Protein AF-A0AA37XC57-F1 (afdb_monomer_lite)

Sequence (115 aa):
MLHRMDLATRNLRVVVRRVDFMVADGRPRPELAGLLADLATAVQALGDSVPRPQHVNAARYGLLGVAGRLDPRRVLPDAALGEAMLVVMLRPLLVDLLAATGMSDAEARASLPRL

pLDDT: mean 94.79, std 3.19, range [83.06, 98.5]

Organism: NCBI:txid1930060

Foldseek 3Di:
DVVLVVQLVVLVVVLVVLVVVVCPVVDDDVLVVVLVVLLVVLVVQCVVCPVPVVSLVVSLVSLLVSQAQLQCCRSPVPDDPSSNVSSVSCLSSSLSSNVSSVDDSVVSNVSHDDD

Structure (mmCIF, N/CA/C/O backbone):
data_AF-A0AA37XC57-F1
#
_entry.id   AF-A0AA37XC57-F1
#
loop_
_atom_site.group_PDB
_atom_site.id
_atom_site.type_symbol
_atom_site.label_atom_id
_atom_site.label_alt_id
_atom_site.label_comp_id
_atom_site.label_asym_id
_atom_site.label_entity_id
_atom_site.label_seq_id
_atom_site.pdbx_PDB_ins_code
_atom_site.Cartn_x
_atom_site.Cartn_y
_atom_site.Cartn_z
_atom_site.occupancy
_atom_site.B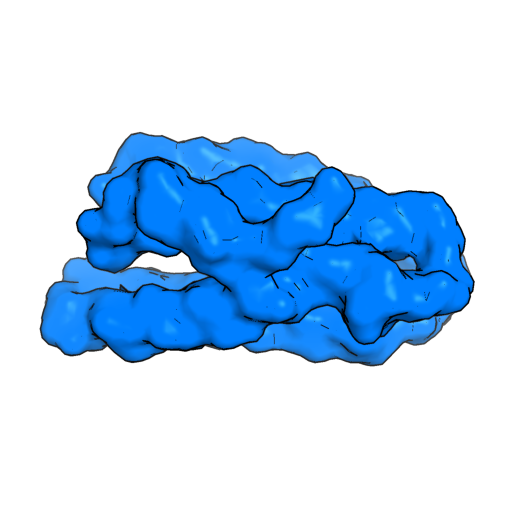_iso_or_equiv
_atom_site.auth_seq_id
_atom_site.auth_comp_id
_atom_site.auth_asym_id
_atom_site.auth_atom_id
_atom_site.pdbx_PDB_model_num
ATOM 1 N N . MET A 1 1 ? -12.289 4.126 10.281 1.00 83.06 1 MET A N 1
ATOM 2 C CA . MET A 1 1 ? -12.043 3.321 9.065 1.00 83.06 1 MET A CA 1
ATOM 3 C C . MET A 1 1 ? -12.385 4.079 7.782 1.00 83.06 1 MET A C 1
ATOM 5 O O . MET A 1 1 ? -11.458 4.360 7.042 1.00 83.06 1 MET A O 1
ATOM 9 N N . LEU A 1 2 ? -13.645 4.478 7.536 1.00 87.25 2 LEU A N 1
ATOM 10 C CA . LEU A 1 2 ? -14.077 5.117 6.271 1.00 87.25 2 LEU A CA 1
ATOM 11 C C . LEU A 1 2 ? -13.194 6.292 5.808 1.00 87.25 2 LEU A C 1
ATOM 13 O O . LEU A 1 2 ? -12.639 6.232 4.720 1.00 87.25 2 LEU A O 1
ATOM 17 N N . HIS A 1 3 ? -12.942 7.283 6.670 1.00 89.88 3 HIS A N 1
ATOM 18 C CA . HIS A 1 3 ? -12.057 8.409 6.332 1.00 89.88 3 HIS A CA 1
ATOM 19 C C . HIS A 1 3 ? -10.643 7.972 5.893 1.00 89.88 3 HIS A C 1
ATOM 21 O O . HIS A 1 3 ? -10.058 8.547 4.980 1.00 89.88 3 HIS A O 1
ATOM 27 N N . ARG A 1 4 ? -10.088 6.924 6.516 1.00 90.38 4 ARG A N 1
ATOM 28 C CA . ARG A 1 4 ? -8.778 6.375 6.131 1.00 90.38 4 ARG A CA 1
ATOM 29 C C . ARG A 1 4 ? -8.839 5.640 4.797 1.00 90.38 4 ARG A C 1
ATOM 31 O O . ARG A 1 4 ? -7.882 5.699 4.037 1.00 90.38 4 ARG A O 1
ATOM 38 N N . MET A 1 5 ? -9.965 5.005 4.476 1.00 92.06 5 MET A N 1
ATOM 39 C CA . MET A 1 5 ? -10.175 4.390 3.163 1.00 92.06 5 MET A CA 1
ATOM 40 C C . MET A 1 5 ? -10.290 5.435 2.049 1.00 92.06 5 MET A C 1
ATOM 42 O O . MET A 1 5 ? -9.787 5.196 0.951 1.00 92.06 5 MET A O 1
ATOM 46 N N . ASP A 1 6 ? -10.836 6.622 2.329 1.00 92.81 6 ASP A N 1
ATOM 47 C CA . ASP A 1 6 ? -10.830 7.733 1.367 1.00 92.81 6 ASP A CA 1
ATOM 48 C C . ASP A 1 6 ? -9.403 8.213 1.059 1.00 92.81 6 ASP A C 1
ATOM 50 O O . ASP A 1 6 ? -9.048 8.431 -0.105 1.00 92.81 6 ASP A O 1
ATOM 54 N N . LEU A 1 7 ? -8.565 8.358 2.094 1.00 91.00 7 LEU A N 1
ATOM 55 C CA . LEU A 1 7 ? -7.149 8.713 1.944 1.00 91.00 7 LEU A CA 1
ATOM 56 C C . LEU A 1 7 ? -6.370 7.618 1.197 1.00 91.00 7 LEU A C 1
ATOM 58 O O . LEU A 1 7 ? -5.689 7.916 0.212 1.00 91.00 7 LEU A O 1
ATOM 62 N N . ALA A 1 8 ? -6.573 6.349 1.563 1.00 92.38 8 ALA A N 1
ATOM 63 C CA . ALA A 1 8 ? -5.976 5.210 0.870 1.00 92.38 8 ALA A CA 1
ATOM 64 C C . ALA A 1 8 ? -6.359 5.194 -0.620 1.00 92.38 8 ALA A C 1
ATOM 66 O O . ALA A 1 8 ? -5.495 5.070 -1.484 1.00 92.38 8 ALA A O 1
ATOM 67 N N . THR A 1 9 ? -7.631 5.423 -0.954 1.00 93.94 9 THR A N 1
ATOM 68 C CA . THR A 1 9 ? -8.105 5.465 -2.349 1.00 93.94 9 THR A CA 1
ATOM 69 C C . THR A 1 9 ? -7.503 6.643 -3.128 1.00 93.94 9 THR A C 1
ATOM 71 O O . THR A 1 9 ? -7.209 6.532 -4.321 1.00 93.94 9 THR A O 1
ATOM 74 N N . ARG A 1 10 ? -7.269 7.794 -2.478 1.00 94.44 10 ARG A N 1
ATOM 75 C CA . ARG A 1 10 ? -6.544 8.928 -3.084 1.00 94.44 10 ARG A CA 1
ATOM 76 C C . ARG A 1 10 ? -5.105 8.554 -3.420 1.00 94.44 10 ARG A C 1
ATOM 78 O O . ARG A 1 10 ? -4.693 8.770 -4.558 1.00 94.44 10 ARG A O 1
ATOM 85 N N . ASN A 1 11 ? -4.385 7.957 -2.474 1.00 93.12 11 ASN A N 1
ATOM 86 C CA . ASN A 1 11 ? -3.008 7.517 -2.686 1.00 93.12 11 ASN A CA 1
ATOM 87 C C . ASN A 1 11 ? -2.921 6.426 -3.762 1.00 93.12 11 ASN A C 1
ATOM 89 O O . ASN A 1 11 ? -2.063 6.493 -4.643 1.00 93.12 11 ASN A O 1
ATOM 93 N N . LEU A 1 12 ? -3.866 5.481 -3.767 1.00 95.19 12 LEU A N 1
ATOM 94 C CA . LEU A 1 12 ? -3.930 4.411 -4.759 1.00 95.19 12 LEU A CA 1
ATOM 95 C C . LEU A 1 12 ? -4.034 4.946 -6.193 1.00 95.19 12 LEU A C 1
ATOM 97 O O . LEU A 1 12 ? -3.367 4.424 -7.077 1.00 95.19 12 LEU A O 1
ATOM 101 N N . ARG A 1 13 ? -4.795 6.021 -6.442 1.00 96.44 13 ARG A N 1
ATOM 102 C CA . ARG A 1 13 ? -4.893 6.620 -7.789 1.00 96.44 13 ARG A CA 1
ATOM 103 C C . ARG A 1 13 ? -3.549 7.126 -8.318 1.00 96.44 13 ARG A C 1
ATOM 105 O O . ARG A 1 13 ? -3.281 7.005 -9.510 1.00 96.44 13 ARG A O 1
ATOM 112 N N . VAL A 1 14 ? -2.706 7.674 -7.444 1.00 95.62 14 VAL A N 1
ATOM 113 C CA . VAL A 1 14 ? -1.356 8.129 -7.814 1.00 95.62 14 VAL A CA 1
ATOM 114 C C . VAL A 1 14 ? -0.460 6.931 -8.135 1.00 95.62 14 VAL A C 1
ATOM 116 O O . VAL A 1 14 ? 0.241 6.944 -9.146 1.00 95.62 14 VAL A O 1
ATOM 119 N N . VAL A 1 15 ? -0.538 5.875 -7.319 1.00 96.19 15 VAL A N 1
ATOM 120 C CA . VAL A 1 15 ? 0.192 4.615 -7.527 1.00 96.19 15 VAL A CA 1
ATOM 121 C C . VAL A 1 15 ? -0.206 3.962 -8.853 1.00 96.19 15 VAL A C 1
ATOM 123 O O . VAL A 1 15 ? 0.669 3.670 -9.662 1.00 96.19 15 VAL A O 1
ATOM 126 N N . VAL A 1 16 ? -1.506 3.795 -9.116 1.00 96.50 16 VAL A N 1
ATOM 127 C CA . VAL A 1 16 ? -2.024 3.190 -10.357 1.00 96.50 16 VAL A CA 1
ATOM 128 C C . VAL A 1 16 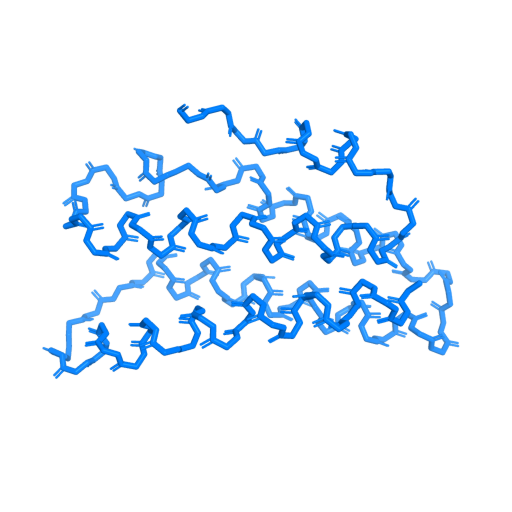? -1.545 3.964 -11.580 1.00 96.50 16 VAL A C 1
ATOM 130 O O . VAL A 1 16 ? -0.952 3.377 -12.478 1.00 96.50 16 VAL A O 1
ATOM 133 N N . ARG A 1 17 ? -1.675 5.297 -11.576 1.00 95.75 17 ARG A N 1
ATOM 134 C CA . ARG A 1 17 ? -1.219 6.133 -12.696 1.00 95.75 17 ARG A CA 1
ATOM 135 C C . ARG A 1 17 ? 0.281 5.988 -12.967 1.00 95.75 17 ARG A C 1
ATOM 137 O O . ARG A 1 17 ? 0.714 6.093 -14.113 1.00 95.75 17 ARG A O 1
ATOM 144 N N . ARG A 1 18 ? 1.092 5.770 -11.925 1.00 94.94 18 ARG A N 1
ATOM 145 C CA . ARG A 1 18 ? 2.517 5.480 -12.102 1.00 94.94 18 ARG A CA 1
ATOM 146 C C . ARG A 1 18 ? 2.732 4.109 -12.729 1.00 94.94 18 ARG A C 1
ATOM 148 O O . ARG A 1 18 ? 3.544 4.007 -13.645 1.00 94.94 18 ARG A O 1
ATOM 155 N N . VAL A 1 19 ? 2.057 3.086 -12.210 1.00 95.56 19 VAL A N 1
ATOM 156 C CA . VAL A 1 19 ? 2.171 1.711 -12.708 1.00 95.56 19 VAL A CA 1
ATOM 157 C C . VAL A 1 19 ? 1.805 1.662 -14.189 1.00 95.56 19 VAL A C 1
ATOM 159 O O . VAL A 1 19 ? 2.600 1.135 -14.958 1.00 95.56 19 VAL A O 1
ATOM 162 N N . ASP A 1 20 ? 0.713 2.312 -14.602 1.00 95.38 20 ASP A N 1
ATOM 163 C CA . ASP A 1 20 ? 0.291 2.397 -16.009 1.00 95.38 20 ASP A CA 1
ATOM 164 C C . ASP A 1 20 ? 1.397 2.948 -16.921 1.00 95.38 20 ASP A C 1
ATOM 166 O O . ASP A 1 20 ? 1.646 2.422 -18.004 1.00 95.38 20 ASP A O 1
ATOM 170 N N . PHE A 1 21 ? 2.112 3.985 -16.473 1.00 93.31 21 PHE A N 1
ATOM 171 C CA . PHE A 1 21 ? 3.246 4.527 -17.223 1.00 93.31 21 PHE A CA 1
ATOM 172 C C . PHE A 1 21 ? 4.443 3.568 -17.241 1.00 93.31 21 PHE A C 1
ATOM 174 O O . PHE A 1 21 ? 5.121 3.437 -18.255 1.00 93.31 21 PHE A O 1
ATOM 181 N N . MET A 1 22 ? 4.727 2.908 -16.117 1.00 93.00 22 MET A N 1
ATOM 182 C CA . MET A 1 22 ? 5.875 2.009 -15.992 1.00 93.00 22 MET A CA 1
ATOM 183 C C . MET A 1 22 ? 5.731 0.751 -16.845 1.00 93.00 22 MET A C 1
ATOM 185 O O . MET A 1 22 ? 6.720 0.299 -17.408 1.00 93.00 22 MET A O 1
ATOM 189 N N . VAL A 1 23 ? 4.526 0.190 -16.957 1.00 94.75 23 VAL A N 1
ATOM 190 C CA . VAL A 1 23 ? 4.302 -1.049 -17.721 1.00 94.75 23 VAL A CA 1
ATOM 191 C C . VAL A 1 23 ? 4.330 -0.838 -19.237 1.00 94.75 23 VAL A C 1
ATOM 193 O O . VAL A 1 23 ? 4.432 -1.813 -19.979 1.00 94.75 23 VAL A O 1
ATOM 196 N N . ALA A 1 24 ? 4.286 0.412 -19.711 1.00 94.62 24 ALA A N 1
ATOM 197 C CA . ALA A 1 24 ? 4.268 0.741 -21.137 1.00 94.62 24 ALA A CA 1
ATOM 198 C C . ALA A 1 24 ? 5.528 0.283 -21.895 1.00 94.62 24 ALA A C 1
ATOM 200 O O . ALA A 1 24 ? 5.473 0.080 -23.105 1.00 94.62 24 ALA A O 1
ATOM 201 N N . ASP A 1 25 ? 6.656 0.101 -21.201 1.00 93.69 25 ASP A N 1
ATOM 202 C CA . ASP A 1 25 ? 7.905 -0.379 -21.802 1.00 93.69 25 ASP A CA 1
ATOM 203 C C . ASP A 1 25 ? 7.991 -1.910 -21.937 1.00 93.69 25 ASP A C 1
ATOM 205 O O . ASP A 1 25 ? 8.974 -2.425 -22.471 1.00 93.69 25 ASP A O 1
ATOM 209 N N . GLY A 1 26 ? 6.990 -2.647 -21.442 1.00 94.31 26 GLY A N 1
ATOM 210 C CA . GLY A 1 26 ? 6.937 -4.108 -21.497 1.00 94.31 26 GLY A CA 1
ATOM 211 C C . GLY A 1 26 ? 8.007 -4.828 -20.667 1.00 94.31 26 GLY A C 1
ATOM 212 O O . GLY A 1 26 ? 8.136 -6.048 -20.773 1.00 94.31 26 GLY A O 1
ATOM 213 N N . ARG A 1 27 ? 8.789 -4.121 -19.841 1.00 93.75 27 ARG A N 1
ATOM 214 C CA . ARG A 1 27 ? 9.875 -4.732 -19.063 1.00 93.75 27 ARG A CA 1
ATOM 215 C C . ARG A 1 27 ? 9.335 -5.446 -17.818 1.00 93.75 27 ARG A C 1
ATOM 217 O O . ARG A 1 27 ? 8.580 -4.838 -17.047 1.00 93.75 27 ARG A O 1
ATOM 224 N N . PRO A 1 28 ? 9.749 -6.703 -17.563 1.00 92.62 28 PRO A N 1
ATOM 225 C CA . PRO A 1 28 ? 9.348 -7.425 -16.363 1.00 92.62 28 PRO A CA 1
ATOM 226 C C . PRO A 1 28 ? 9.943 -6.776 -15.108 1.00 92.62 28 PRO A C 1
ATOM 228 O O . PRO A 1 28 ? 11.091 -6.336 -15.107 1.00 92.62 28 PRO A O 1
ATOM 231 N N . ARG A 1 29 ? 9.140 -6.730 -14.040 1.00 93.81 29 ARG A N 1
ATOM 232 C CA . ARG A 1 29 ? 9.493 -6.166 -12.723 1.00 93.81 29 ARG A CA 1
ATOM 233 C C . ARG A 1 29 ? 8.993 -7.087 -11.602 1.00 93.81 29 ARG A C 1
ATOM 235 O O . ARG A 1 29 ? 8.050 -6.721 -10.893 1.00 93.81 29 ARG A O 1
ATOM 242 N N . PRO A 1 30 ? 9.527 -8.316 -11.497 1.00 94.19 30 PRO A N 1
ATOM 243 C CA . PRO A 1 30 ? 8.969 -9.353 -10.630 1.00 94.19 30 PRO A CA 1
ATOM 244 C C . PRO A 1 30 ? 8.965 -8.961 -9.145 1.00 94.19 30 PRO A C 1
ATOM 246 O O . PRO A 1 30 ? 8.014 -9.282 -8.438 1.00 94.19 30 PRO A O 1
ATOM 249 N N . GLU A 1 31 ? 9.954 -8.201 -8.680 1.00 93.75 31 GLU A N 1
ATOM 250 C CA . GLU A 1 31 ? 10.057 -7.735 -7.294 1.00 93.75 31 GLU A CA 1
ATOM 251 C C . GLU A 1 31 ? 8.921 -6.763 -6.945 1.00 93.75 31 GLU A C 1
ATOM 253 O O . GLU A 1 31 ? 8.273 -6.891 -5.904 1.00 93.75 31 GLU A O 1
ATOM 258 N N . LEU A 1 32 ? 8.628 -5.815 -7.843 1.00 94.75 32 LEU A N 1
ATOM 259 C CA . LEU A 1 32 ? 7.510 -4.881 -7.686 1.00 94.75 32 LEU A CA 1
ATOM 260 C C . LEU A 1 32 ? 6.160 -5.589 -7.805 1.00 94.75 32 LEU A C 1
ATOM 262 O O . LEU A 1 32 ? 5.244 -5.285 -7.042 1.00 94.75 32 LEU A O 1
ATOM 266 N N . ALA A 1 33 ? 6.039 -6.538 -8.735 1.00 95.75 33 ALA A N 1
ATOM 267 C CA . ALA A 1 33 ? 4.832 -7.338 -8.890 1.00 95.75 33 ALA A CA 1
ATOM 268 C C . ALA A 1 33 ? 4.540 -8.158 -7.623 1.00 95.75 33 ALA A C 1
ATOM 270 O O . ALA A 1 33 ? 3.412 -8.137 -7.135 1.00 95.75 33 ALA A O 1
ATOM 271 N N . GLY A 1 34 ? 5.557 -8.804 -7.042 1.00 96.31 34 GLY A N 1
ATOM 272 C CA . GLY A 1 34 ? 5.437 -9.534 -5.779 1.00 96.31 34 GLY A CA 1
ATOM 273 C C . GLY A 1 34 ? 5.044 -8.625 -4.613 1.00 96.31 34 GLY A C 1
ATOM 274 O O . GLY A 1 34 ? 4.108 -8.929 -3.877 1.00 96.31 34 GLY A O 1
ATOM 275 N N . LEU A 1 35 ? 5.680 -7.455 -4.491 1.00 96.12 35 LEU A N 1
ATOM 276 C CA . LEU A 1 35 ? 5.328 -6.468 -3.467 1.00 96.12 35 LEU A CA 1
ATOM 277 C C . LEU A 1 35 ? 3.859 -6.018 -3.570 1.00 96.12 35 LEU A C 1
ATOM 279 O O . LEU A 1 35 ? 3.171 -5.920 -2.552 1.00 96.12 35 LEU A O 1
ATOM 283 N N . LEU A 1 36 ? 3.377 -5.751 -4.789 1.00 96.56 36 LEU A N 1
ATOM 284 C CA . LEU A 1 36 ? 1.989 -5.356 -5.042 1.00 96.56 36 LEU A CA 1
ATOM 285 C C . LEU A 1 36 ? 1.003 -6.509 -4.813 1.00 96.56 36 LEU A C 1
ATOM 287 O O . LEU A 1 36 ? -0.089 -6.263 -4.307 1.00 96.56 36 LEU A O 1
ATOM 291 N N . ALA A 1 37 ? 1.376 -7.750 -5.133 1.00 97.94 37 ALA A N 1
ATOM 292 C CA . ALA A 1 37 ? 0.554 -8.932 -4.874 1.00 97.94 37 ALA A CA 1
ATOM 293 C C . ALA A 1 37 ? 0.372 -9.188 -3.367 1.00 97.94 37 ALA A C 1
ATOM 295 O O . ALA A 1 37 ? -0.744 -9.441 -2.905 1.00 97.94 37 ALA A O 1
ATOM 296 N N . ASP A 1 38 ? 1.442 -9.042 -2.584 1.00 97.62 38 ASP A N 1
ATOM 297 C CA . ASP A 1 38 ? 1.384 -9.161 -1.125 1.00 97.62 38 ASP A CA 1
ATOM 298 C C . ASP A 1 38 ? 0.522 -8.048 -0.510 1.00 97.62 38 ASP A C 1
ATOM 300 O O . ASP A 1 38 ? -0.309 -8.301 0.367 1.00 97.62 38 ASP A O 1
ATOM 304 N N . LEU A 1 39 ? 0.659 -6.814 -1.013 1.00 97.69 39 LEU A N 1
ATOM 305 C CA . LEU A 1 39 ? -0.207 -5.702 -0.619 1.00 97.69 39 LEU A CA 1
ATOM 306 C C . LEU A 1 39 ? -1.673 -5.980 -0.963 1.00 97.69 39 LEU A C 1
ATOM 308 O O . LEU A 1 39 ? -2.542 -5.768 -0.119 1.00 97.69 39 LEU A O 1
ATOM 312 N N . ALA A 1 40 ? -1.956 -6.471 -2.171 1.00 97.88 40 ALA A N 1
ATOM 313 C CA . ALA A 1 40 ? -3.313 -6.796 -2.595 1.00 97.88 40 ALA A CA 1
ATOM 314 C C . ALA A 1 40 ? -3.934 -7.855 -1.674 1.00 97.88 40 ALA A C 1
ATOM 316 O O . ALA A 1 40 ? -5.056 -7.674 -1.210 1.00 97.88 40 ALA A O 1
ATOM 317 N N . THR A 1 41 ? -3.178 -8.900 -1.330 1.00 98.00 41 THR A N 1
ATOM 318 C CA . THR A 1 41 ? -3.603 -9.953 -0.394 1.00 98.00 41 THR A CA 1
ATOM 319 C C . THR A 1 41 ? -3.952 -9.379 0.981 1.00 98.00 41 THR A C 1
ATOM 321 O O . THR A 1 41 ? -5.011 -9.677 1.535 1.00 98.00 41 THR A O 1
ATOM 324 N N . ALA A 1 42 ? -3.107 -8.496 1.522 1.00 97.81 42 ALA A N 1
ATOM 325 C CA . ALA A 1 42 ? -3.360 -7.852 2.809 1.00 97.81 42 ALA A CA 1
ATOM 326 C C . ALA A 1 42 ? -4.586 -6.916 2.778 1.00 97.81 42 ALA A C 1
ATOM 328 O O . ALA A 1 42 ? -5.349 -6.855 3.744 1.00 97.81 42 ALA A O 1
ATOM 329 N N . VAL A 1 43 ? -4.810 -6.213 1.663 1.00 96.69 43 VAL A N 1
ATOM 330 C CA . VAL A 1 43 ? -5.995 -5.363 1.456 1.00 96.69 43 VAL A CA 1
ATOM 331 C C . VAL A 1 43 ? -7.273 -6.197 1.337 1.00 96.69 43 VAL A C 1
ATOM 333 O O . VAL A 1 43 ? -8.292 -5.807 1.905 1.00 96.69 43 VAL A O 1
ATOM 336 N N . GLN A 1 44 ? -7.234 -7.358 0.675 1.00 96.50 44 GLN A N 1
ATOM 337 C CA . GLN A 1 44 ? -8.376 -8.281 0.638 1.00 96.50 44 GLN A CA 1
ATOM 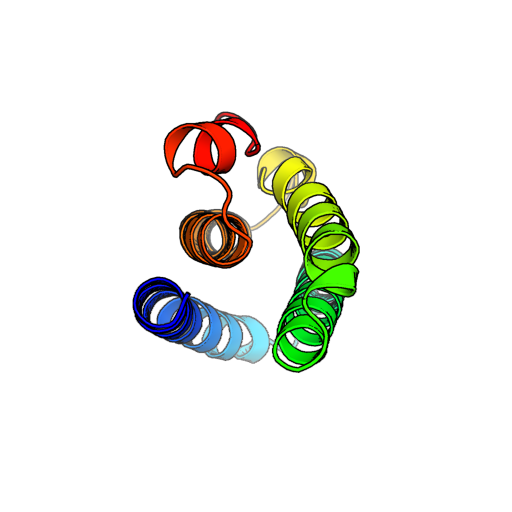338 C C . GLN A 1 44 ? -8.736 -8.767 2.046 1.00 96.50 44 GLN A C 1
ATOM 340 O O . GLN A 1 44 ? -9.891 -8.659 2.452 1.00 96.50 44 GLN A O 1
ATOM 345 N N . ALA A 1 45 ? -7.740 -9.168 2.844 1.00 96.56 45 ALA A N 1
ATOM 346 C CA . ALA A 1 45 ? -7.960 -9.541 4.242 1.00 96.56 45 ALA A CA 1
ATOM 347 C C . ALA A 1 45 ? -8.561 -8.391 5.076 1.00 96.56 45 ALA A C 1
ATOM 349 O O . ALA A 1 45 ? -9.392 -8.625 5.957 1.00 96.56 45 ALA A O 1
ATOM 350 N N . LEU A 1 46 ? -8.176 -7.137 4.799 1.00 96.00 46 LEU A N 1
ATOM 351 C CA . LEU A 1 46 ? -8.786 -5.968 5.437 1.00 96.00 46 LEU A CA 1
ATOM 352 C C . LEU A 1 46 ? -10.264 -5.831 5.049 1.00 96.00 46 LEU A C 1
ATOM 354 O O . LEU A 1 46 ? -11.098 -5.604 5.925 1.00 96.00 46 LEU A O 1
ATOM 358 N N . GLY A 1 47 ? -10.596 -6.016 3.770 1.00 95.31 47 GLY A N 1
ATOM 359 C CA . GLY A 1 47 ? -11.978 -6.054 3.285 1.00 95.31 47 GLY A CA 1
ATOM 360 C C . GLY A 1 47 ? -12.803 -7.147 3.969 1.00 95.31 47 GLY A C 1
ATOM 361 O O . GLY A 1 47 ? -13.876 -6.869 4.504 1.00 95.31 47 GLY A O 1
ATOM 362 N N . ASP A 1 48 ? -12.259 -8.360 4.060 1.00 95.12 48 ASP A N 1
ATOM 363 C CA . ASP A 1 48 ? -12.902 -9.505 4.717 1.00 95.12 48 ASP A CA 1
ATOM 364 C C . ASP A 1 48 ? -13.138 -9.308 6.219 1.00 95.12 48 ASP A C 1
ATOM 366 O O . ASP A 1 48 ?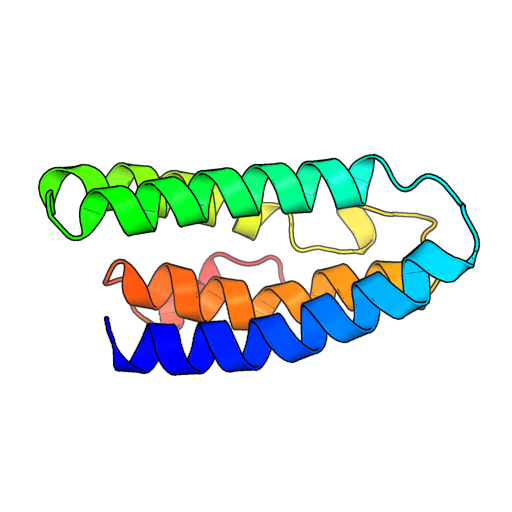 -14.023 -9.951 6.801 1.00 95.12 48 ASP A O 1
ATOM 370 N N . SER A 1 49 ? -12.355 -8.425 6.848 1.00 95.31 49 SER A N 1
ATOM 371 C CA . SER A 1 49 ? -12.500 -8.063 8.258 1.00 95.31 49 SER A CA 1
ATOM 372 C C . SER A 1 49 ? -13.633 -7.072 8.531 1.00 95.31 49 SER A C 1
ATOM 374 O O . SER A 1 49 ? -14.086 -6.983 9.669 1.00 95.31 49 SER A O 1
ATOM 376 N N . VAL A 1 50 ? -14.149 -6.369 7.516 1.00 93.12 50 VAL A N 1
ATOM 377 C CA . VAL A 1 50 ? -15.259 -5.412 7.687 1.00 93.12 50 VAL A CA 1
ATOM 378 C C . VAL A 1 50 ? -16.501 -6.086 8.290 1.00 93.12 50 VAL A C 1
ATOM 380 O O . VAL A 1 50 ? -16.973 -5.618 9.326 1.00 93.12 50 VAL A O 1
ATOM 383 N N . PRO A 1 51 ? -17.018 -7.202 7.733 1.00 95.56 51 PRO A N 1
ATOM 384 C CA . PRO A 1 51 ? -18.102 -7.950 8.370 1.00 95.56 51 PRO A CA 1
ATOM 385 C C . PRO A 1 51 ? -17.630 -8.842 9.532 1.00 95.56 51 PRO A C 1
ATOM 387 O O . PRO A 1 51 ? -18.462 -9.412 10.235 1.00 95.56 51 PRO A O 1
ATOM 390 N N . ARG A 1 52 ? -16.314 -9.019 9.720 1.00 93.81 52 ARG A N 1
ATOM 391 C CA . ARG A 1 52 ? -15.709 -9.947 10.693 1.00 93.81 52 ARG A CA 1
ATOM 392 C C . ARG A 1 52 ? -14.549 -9.275 11.441 1.00 93.81 52 ARG A C 1
ATOM 394 O O . ARG A 1 52 ? -13.386 -9.587 11.161 1.00 93.81 52 ARG A O 1
ATOM 401 N N . PRO A 1 53 ? -14.827 -8.370 12.399 1.00 91.62 53 PRO A N 1
ATOM 402 C CA . PRO A 1 53 ? -13.792 -7.574 13.065 1.00 91.62 53 PRO A CA 1
ATOM 403 C C . PRO A 1 53 ? -12.685 -8.406 13.725 1.00 91.62 53 PRO A C 1
ATOM 405 O O . PRO A 1 53 ? -11.548 -7.952 13.822 1.00 91.62 53 PRO A O 1
ATOM 408 N N . GLN A 1 54 ? -12.974 -9.652 14.111 1.00 92.00 54 GLN A N 1
ATOM 409 C CA . GLN A 1 54 ? -11.990 -10.597 14.642 1.00 92.00 54 GLN A CA 1
ATOM 410 C C . GLN A 1 54 ? -10.819 -10.890 13.680 1.00 92.00 54 GLN A C 1
ATOM 412 O O . GLN A 1 54 ? -9.754 -11.311 14.126 1.00 92.00 54 GLN A O 1
ATOM 417 N N . HIS A 1 55 ? -10.975 -10.642 12.374 1.00 92.38 55 HIS A N 1
ATOM 418 C CA . HIS A 1 55 ? -9.932 -10.859 11.364 1.00 92.38 55 HIS A CA 1
ATOM 419 C C . HIS A 1 55 ? -9.045 -9.631 11.108 1.00 92.38 55 HIS A C 1
ATOM 421 O O . HIS A 1 55 ? -8.058 -9.737 10.380 1.00 92.38 55 HIS A O 1
ATOM 427 N N . VAL A 1 56 ? -9.331 -8.473 11.720 1.00 96.25 56 VAL A N 1
ATOM 428 C CA . VAL A 1 56 ? -8.577 -7.229 11.466 1.00 96.25 56 VAL A CA 1
ATOM 429 C C . VAL A 1 56 ? -7.085 -7.368 11.793 1.00 96.25 56 VAL A C 1
ATOM 431 O O . VAL A 1 56 ? -6.236 -6.769 11.134 1.00 96.25 56 VAL A O 1
ATOM 434 N N . ASN A 1 57 ? -6.745 -8.208 12.777 1.00 95.88 57 ASN A N 1
ATOM 435 C CA . ASN A 1 57 ? -5.359 -8.469 13.154 1.00 95.88 57 ASN A CA 1
ATOM 436 C C . ASN A 1 57 ? -4.593 -9.187 12.034 1.00 95.88 57 ASN A C 1
ATOM 438 O O . ASN A 1 57 ? -3.451 -8.827 11.769 1.00 95.88 57 ASN A O 1
ATOM 442 N N . ALA A 1 58 ? -5.217 -10.142 11.334 1.00 95.25 58 ALA A N 1
ATOM 443 C CA . ALA A 1 58 ? -4.587 -10.835 10.209 1.00 95.25 58 ALA A CA 1
ATOM 444 C C . ALA A 1 58 ? -4.258 -9.858 9.069 1.00 95.25 58 ALA A C 1
ATOM 446 O O . ALA A 1 58 ? -3.137 -9.852 8.560 1.00 95.25 58 ALA A O 1
ATOM 447 N N . ALA A 1 59 ? -5.195 -8.960 8.746 1.00 96.88 59 ALA A N 1
ATOM 448 C CA . ALA A 1 59 ? -4.968 -7.887 7.782 1.00 96.88 59 ALA A CA 1
ATOM 449 C C . ALA A 1 59 ? -3.820 -6.960 8.216 1.00 96.88 59 ALA A C 1
ATOM 451 O O . ALA A 1 59 ? -2.921 -6.663 7.429 1.00 96.88 59 ALA A O 1
ATOM 452 N N . ARG A 1 60 ? -3.804 -6.549 9.493 1.00 98.25 60 ARG A N 1
ATOM 453 C CA . ARG A 1 60 ? -2.741 -5.704 10.055 1.00 98.25 60 ARG A CA 1
ATOM 454 C C . ARG A 1 60 ? -1.366 -6.365 9.948 1.00 98.25 60 ARG A C 1
ATOM 456 O O . ARG A 1 60 ? -0.419 -5.694 9.551 1.00 98.25 60 ARG A O 1
ATOM 463 N N . TYR A 1 61 ? -1.245 -7.656 10.260 1.00 98.00 61 TYR A N 1
ATOM 464 C CA . TYR A 1 61 ? 0.025 -8.379 10.130 1.00 98.00 61 TYR A CA 1
ATOM 465 C C . TYR A 1 61 ? 0.500 -8.460 8.677 1.00 98.00 61 TYR A C 1
ATOM 467 O O . TYR A 1 61 ? 1.677 -8.215 8.416 1.00 98.00 61 TYR A O 1
ATOM 475 N N . GLY A 1 62 ? -0.406 -8.720 7.728 1.00 98.12 62 GLY A N 1
ATOM 476 C CA . GLY A 1 62 ? -0.079 -8.689 6.299 1.00 98.12 62 GLY A CA 1
ATOM 477 C C . GLY A 1 62 ? 0.445 -7.320 5.853 1.00 98.12 62 GLY A C 1
ATOM 478 O O . GLY A 1 62 ? 1.500 -7.225 5.227 1.00 98.12 62 GLY A O 1
ATOM 479 N N . LEU A 1 63 ? -0.239 -6.242 6.251 1.00 98.44 63 LEU A N 1
ATOM 480 C CA . LEU A 1 63 ? 0.174 -4.868 5.945 1.00 98.44 63 LEU A CA 1
ATOM 481 C C . LEU A 1 63 ? 1.531 -4.512 6.575 1.00 98.44 63 LEU A C 1
ATOM 483 O O . LEU A 1 63 ? 2.356 -3.882 5.917 1.00 98.44 63 LEU A O 1
ATOM 487 N N . LEU A 1 64 ? 1.799 -4.944 7.812 1.00 98.50 64 LEU A N 1
ATOM 488 C CA . LEU A 1 64 ? 3.099 -4.758 8.472 1.00 98.50 64 LEU A CA 1
ATOM 489 C C . LEU A 1 64 ? 4.232 -5.513 7.759 1.00 98.50 64 LEU A C 1
ATOM 491 O O . LEU A 1 64 ? 5.335 -4.982 7.630 1.00 98.50 64 LEU A O 1
ATOM 495 N N . GLY A 1 65 ? 3.959 -6.717 7.247 1.00 97.75 65 GLY A N 1
ATOM 496 C CA . GLY A 1 65 ? 4.914 -7.471 6.430 1.00 97.75 65 GLY A CA 1
ATOM 497 C C . GLY A 1 65 ? 5.300 -6.728 5.146 1.00 97.75 65 GLY A C 1
ATOM 498 O O . GLY A 1 65 ? 6.470 -6.697 4.763 1.00 97.75 65 GLY A O 1
ATOM 499 N N . VAL A 1 66 ? 4.338 -6.051 4.515 1.00 97.94 66 VAL A N 1
ATOM 500 C CA . VAL A 1 66 ? 4.608 -5.154 3.381 1.00 97.94 66 VAL A CA 1
ATOM 501 C C . VAL A 1 66 ? 5.382 -3.911 3.838 1.00 97.94 66 VAL A C 1
ATOM 503 O O . VAL A 1 66 ? 6.354 -3.536 3.180 1.00 97.94 66 VAL A O 1
ATOM 506 N N . ALA A 1 67 ? 5.019 -3.313 4.980 1.00 97.81 67 ALA A N 1
ATOM 507 C CA . ALA A 1 67 ? 5.630 -2.090 5.519 1.00 97.81 67 ALA A CA 1
ATOM 508 C C . ALA A 1 67 ? 7.137 -2.202 5.684 1.00 97.81 67 ALA A C 1
ATOM 510 O O . ALA A 1 67 ? 7.874 -1.348 5.187 1.00 97.81 67 ALA A O 1
ATOM 511 N N . GLY A 1 68 ? 7.591 -3.291 6.307 1.00 96.56 68 GLY A N 1
ATOM 512 C CA . GLY A 1 68 ? 9.007 -3.532 6.573 1.00 96.56 68 GLY A CA 1
ATOM 513 C C . GLY A 1 68 ? 9.869 -3.647 5.311 1.00 96.56 68 GLY A C 1
ATOM 514 O O . GLY A 1 68 ? 11.091 -3.521 5.393 1.00 96.56 68 GLY A O 1
ATOM 515 N N . ARG A 1 69 ? 9.247 -3.851 4.142 1.00 95.19 69 ARG A N 1
ATOM 516 C CA . ARG A 1 69 ? 9.925 -3.932 2.845 1.00 95.19 69 ARG A CA 1
ATOM 517 C C . ARG A 1 69 ? 9.881 -2.630 2.050 1.00 95.19 69 ARG A C 1
ATOM 519 O O . ARG A 1 69 ? 10.521 -2.581 1.014 1.00 95.19 69 ARG A O 1
ATOM 526 N N . LEU A 1 70 ? 9.189 -1.571 2.482 1.00 96.56 70 LEU A N 1
ATOM 527 C CA . LEU A 1 70 ? 9.092 -0.317 1.711 1.00 96.56 70 LEU A CA 1
ATOM 528 C C . LEU A 1 70 ? 10.361 0.557 1.789 1.00 96.56 70 LEU A C 1
ATOM 530 O O . LEU A 1 70 ? 10.305 1.736 2.153 1.00 96.56 70 LEU A O 1
ATOM 534 N N . ASP A 1 71 ? 11.499 -0.026 1.416 1.00 95.31 71 ASP A N 1
ATOM 535 C CA . ASP A 1 71 ? 12.784 0.630 1.197 1.00 95.31 71 ASP A CA 1
ATOM 536 C C . ASP A 1 71 ? 13.266 0.343 -0.235 1.00 95.31 71 ASP A C 1
ATOM 538 O O . ASP A 1 71 ? 13.613 -0.804 -0.539 1.00 95.31 71 ASP A O 1
ATOM 542 N N . PRO A 1 72 ? 13.304 1.353 -1.128 1.00 93.88 72 PRO A N 1
ATOM 543 C CA . PRO A 1 72 ? 13.719 1.151 -2.510 1.00 93.88 72 PRO A CA 1
ATOM 544 C C . PRO A 1 72 ? 15.141 0.595 -2.613 1.00 93.88 72 PRO A C 1
ATOM 546 O O . PRO A 1 72 ? 15.385 -0.226 -3.487 1.00 93.88 72 PRO A O 1
ATOM 549 N N . ARG A 1 73 ? 16.050 0.947 -1.689 1.00 92.81 73 ARG A N 1
ATOM 550 C CA . ARG A 1 73 ? 17.436 0.445 -1.692 1.00 92.81 73 ARG A CA 1
ATOM 551 C C . ARG A 1 73 ? 17.511 -1.054 -1.384 1.00 92.81 73 ARG A C 1
ATOM 553 O O . ARG A 1 73 ? 18.496 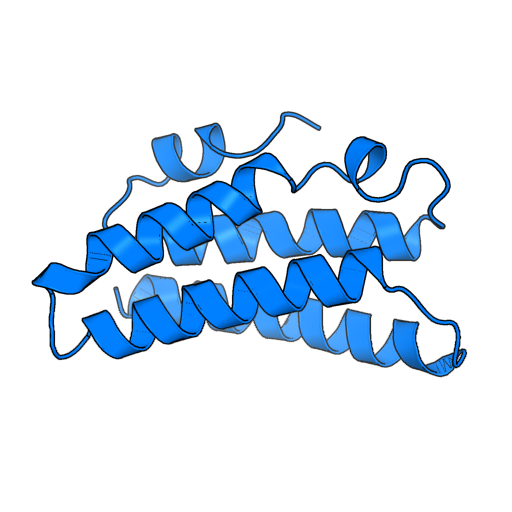-1.696 -1.731 1.00 92.81 73 ARG A O 1
ATOM 560 N N . ARG A 1 74 ? 16.491 -1.610 -0.717 1.00 89.44 74 ARG A N 1
ATOM 561 C CA . ARG A 1 74 ? 16.417 -3.035 -0.351 1.00 89.44 74 ARG A CA 1
ATOM 562 C C . ARG A 1 74 ? 15.626 -3.862 -1.352 1.00 89.44 74 ARG A C 1
ATOM 564 O O . ARG A 1 74 ? 16.011 -4.992 -1.620 1.00 89.44 74 ARG A O 1
ATOM 571 N N . VAL A 1 75 ? 14.515 -3.329 -1.861 1.00 87.88 75 VAL A N 1
ATOM 572 C CA . VAL A 1 75 ? 13.661 -4.048 -2.825 1.00 87.88 75 VAL A CA 1
ATOM 573 C C . VAL A 1 75 ? 14.277 -4.020 -4.218 1.00 87.88 75 VAL A C 1
ATOM 575 O O . VAL A 1 75 ? 14.124 -4.977 -4.966 1.00 87.88 75 VAL A O 1
ATOM 578 N N . LEU A 1 76 ? 14.950 -2.921 -4.567 1.00 91.31 76 LEU A N 1
ATOM 579 C CA . LEU A 1 76 ? 15.446 -2.660 -5.911 1.00 91.31 76 LEU A CA 1
ATOM 580 C C . LEU A 1 76 ? 16.799 -1.920 -5.855 1.00 91.31 76 LEU A C 1
ATOM 582 O O . LEU A 1 76 ? 16.855 -0.720 -6.135 1.00 91.31 76 LEU A O 1
ATOM 586 N N . PRO A 1 77 ? 17.898 -2.596 -5.475 1.00 85.44 77 PRO A N 1
ATOM 587 C CA . PRO A 1 77 ? 19.201 -1.946 -5.304 1.00 85.44 77 PRO A CA 1
ATOM 588 C C . PRO A 1 77 ? 19.689 -1.213 -6.566 1.00 85.44 77 PRO A C 1
ATOM 590 O O . PRO A 1 77 ? 20.266 -0.135 -6.448 1.00 85.44 77 PRO A O 1
ATOM 593 N N . ASP A 1 78 ? 19.364 -1.735 -7.753 1.00 87.62 78 ASP A N 1
ATOM 594 C CA . ASP A 1 78 ? 19.784 -1.189 -9.052 1.00 87.62 78 ASP A CA 1
ATOM 595 C C . ASP A 1 78 ? 18.628 -0.548 -9.847 1.00 87.62 78 ASP A C 1
ATOM 597 O O . ASP A 1 78 ? 18.698 -0.406 -11.070 1.00 87.62 78 ASP A O 1
ATOM 601 N N . ALA A 1 79 ? 17.527 -0.186 -9.175 1.00 85.62 79 ALA A N 1
ATOM 602 C CA . ALA A 1 79 ? 16.349 0.349 -9.855 1.00 85.62 79 ALA A CA 1
ATOM 603 C C . ALA A 1 79 ? 16.607 1.684 -10.548 1.00 85.62 79 ALA A C 1
ATOM 605 O O . ALA A 1 79 ? 17.256 2.592 -10.019 1.00 85.62 79 ALA A O 1
ATOM 606 N N . ALA A 1 80 ? 15.918 1.873 -11.674 1.00 88.38 80 ALA A N 1
ATOM 607 C CA . ALA A 1 80 ? 15.726 3.210 -12.205 1.00 88.38 80 ALA A CA 1
ATOM 608 C C . ALA A 1 80 ? 14.970 4.073 -11.178 1.00 88.38 80 ALA A C 1
ATOM 610 O O . ALA A 1 80 ? 14.084 3.587 -10.468 1.00 88.38 80 ALA A O 1
ATOM 611 N N . LEU A 1 81 ? 15.232 5.388 -11.162 1.00 88.50 81 LEU A N 1
ATOM 612 C CA . LEU A 1 81 ? 14.552 6.347 -10.272 1.00 88.50 81 LEU A CA 1
ATOM 613 C C . LEU A 1 81 ? 13.029 6.157 -10.263 1.00 88.50 81 LEU A C 1
ATOM 615 O O . LEU A 1 81 ? 12.366 6.312 -9.241 1.00 88.50 81 LEU A O 1
ATOM 619 N N . GLY A 1 82 ? 12.471 5.796 -11.417 1.00 88.00 82 GLY A N 1
ATOM 620 C CA . GLY A 1 82 ? 11.049 5.587 -11.562 1.00 88.00 82 GLY A CA 1
ATOM 621 C C . GLY A 1 82 ? 10.464 4.398 -10.804 1.00 88.00 82 GLY A C 1
ATOM 622 O O . GLY A 1 82 ? 9.323 4.497 -10.356 1.00 88.00 82 GLY A O 1
ATOM 623 N N . GLU A 1 83 ? 11.231 3.323 -10.662 1.00 91.88 83 GLU A N 1
ATOM 624 C CA . GLU A 1 83 ? 10.855 2.113 -9.929 1.00 91.88 83 GLU A CA 1
ATOM 625 C C . GLU A 1 83 ? 11.040 2.329 -8.427 1.00 91.88 83 GLU A C 1
ATOM 627 O O . GLU A 1 83 ? 10.138 2.038 -7.642 1.00 91.88 83 GLU A O 1
ATOM 632 N N . ALA A 1 84 ? 12.146 2.971 -8.037 1.00 94.38 84 ALA A N 1
ATOM 633 C CA . ALA A 1 84 ? 12.366 3.411 -6.664 1.00 94.38 84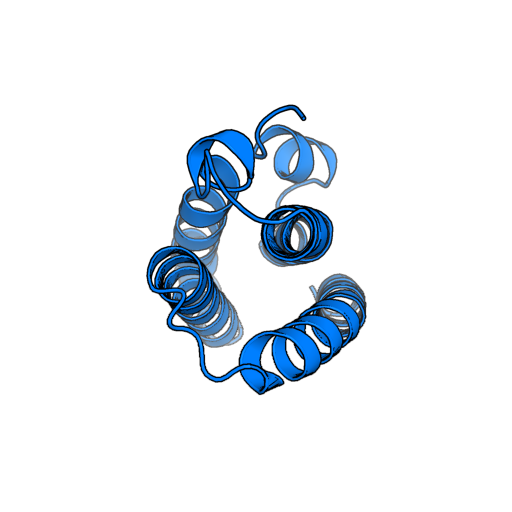 ALA A CA 1
ATOM 634 C C . ALA A 1 84 ? 11.239 4.345 -6.180 1.00 94.38 84 ALA A C 1
ATOM 636 O O . ALA A 1 84 ? 10.746 4.212 -5.058 1.00 94.38 84 ALA A O 1
ATOM 637 N N . MET A 1 85 ? 10.770 5.251 -7.047 1.00 94.62 85 MET A N 1
ATOM 638 C CA . MET A 1 85 ? 9.672 6.164 -6.726 1.00 94.62 85 MET A CA 1
ATOM 639 C C . MET A 1 85 ? 8.353 5.429 -6.459 1.00 94.62 85 MET A C 1
ATOM 641 O O . MET A 1 85 ? 7.587 5.861 -5.601 1.00 94.62 85 MET A O 1
ATOM 645 N N . LEU A 1 86 ? 8.079 4.311 -7.143 1.00 95.69 86 LEU A N 1
ATOM 646 C CA . LEU A 1 86 ? 6.878 3.514 -6.880 1.00 95.69 86 LEU A CA 1
ATOM 647 C C . LEU A 1 86 ? 6.865 2.997 -5.435 1.00 95.69 86 LEU A C 1
ATOM 649 O O . LEU A 1 86 ? 5.853 3.139 -4.751 1.00 95.69 86 LEU A O 1
ATOM 653 N N . VAL A 1 87 ? 8.001 2.495 -4.938 1.00 96.44 87 VAL A N 1
ATOM 654 C CA . VAL A 1 87 ? 8.143 2.046 -3.541 1.00 96.44 87 VAL A CA 1
ATOM 655 C C . VAL A 1 87 ? 7.885 3.194 -2.562 1.00 96.44 87 VAL A C 1
ATOM 657 O O . VAL A 1 87 ? 7.189 3.012 -1.565 1.00 96.44 87 VAL A O 1
ATOM 660 N N . VAL A 1 88 ? 8.383 4.399 -2.860 1.00 95.94 88 VAL A N 1
ATOM 661 C CA . VAL A 1 88 ? 8.142 5.594 -2.034 1.00 95.94 88 VAL A CA 1
ATOM 662 C C . VAL A 1 88 ? 6.661 5.987 -2.029 1.00 95.94 88 VAL A C 1
ATOM 664 O O . VAL A 1 88 ? 6.114 6.294 -0.969 1.00 95.94 88 VAL A O 1
ATOM 667 N N . MET A 1 89 ? 5.984 5.931 -3.178 1.00 96.31 89 MET A N 1
ATOM 668 C CA . MET A 1 89 ? 4.561 6.275 -3.298 1.00 96.31 89 MET A CA 1
ATOM 669 C C . MET A 1 89 ? 3.626 5.291 -2.588 1.00 96.31 89 MET A C 1
ATOM 671 O O . MET A 1 89 ? 2.537 5.683 -2.171 1.00 96.31 89 MET A O 1
ATOM 675 N N . LEU A 1 90 ? 4.047 4.039 -2.386 1.00 97.19 90 LEU A N 1
ATOM 676 C CA . LEU A 1 90 ? 3.288 3.061 -1.598 1.00 97.19 90 LEU A CA 1
ATOM 677 C C . LEU A 1 90 ? 3.262 3.388 -0.097 1.00 97.19 90 LEU A C 1
ATOM 679 O O . LEU A 1 90 ? 2.366 2.940 0.613 1.00 97.19 90 LEU A O 1
ATOM 683 N N . ARG A 1 91 ? 4.212 4.185 0.403 1.00 97.56 91 ARG A N 1
ATOM 684 C CA . ARG A 1 91 ? 4.351 4.488 1.837 1.00 97.56 91 ARG A CA 1
ATOM 685 C C . ARG A 1 91 ? 3.130 5.196 2.441 1.00 97.56 91 ARG A C 1
ATOM 687 O O . ARG A 1 91 ? 2.616 4.688 3.436 1.00 97.56 91 ARG A O 1
ATOM 694 N N . PRO A 1 92 ? 2.628 6.325 1.897 1.00 97.06 92 PRO A N 1
ATOM 695 C CA . PRO A 1 92 ? 1.431 6.973 2.439 1.00 97.06 92 PRO A CA 1
ATOM 696 C C . PRO A 1 92 ? 0.174 6.099 2.303 1.00 97.06 92 PRO A C 1
ATOM 698 O O . PRO A 1 92 ? -0.608 6.038 3.247 1.00 97.06 92 PRO A O 1
ATOM 701 N N . LEU A 1 93 ? 0.027 5.351 1.199 1.00 97.50 93 LEU A N 1
ATOM 702 C CA . LEU A 1 93 ? -1.046 4.359 1.045 1.00 97.50 93 LEU A CA 1
ATOM 703 C C . LEU A 1 93 ? -1.024 3.347 2.197 1.00 97.50 93 LEU A C 1
ATOM 705 O O . LEU A 1 93 ? -2.053 3.080 2.813 1.00 97.50 93 LEU A O 1
ATOM 709 N N . LEU A 1 94 ? 0.152 2.805 2.512 1.00 97.88 94 LEU A N 1
ATOM 710 C CA . LEU A 1 94 ? 0.285 1.801 3.555 1.00 97.88 94 LEU A CA 1
ATOM 711 C C . LEU A 1 94 ? 0.009 2.357 4.956 1.00 97.88 94 LEU A C 1
ATOM 713 O O . LEU A 1 94 ? -0.619 1.677 5.763 1.00 97.88 94 LEU A O 1
ATOM 717 N N . VAL A 1 95 ? 0.424 3.595 5.234 1.00 97.88 95 VAL A N 1
ATOM 718 C CA . VAL A 1 95 ? 0.092 4.278 6.494 1.00 97.88 95 VAL A CA 1
ATOM 719 C C . VAL A 1 95 ? -1.424 4.401 6.655 1.00 97.88 95 VAL A C 1
ATOM 721 O O . VAL A 1 95 ? -1.944 4.074 7.720 1.00 97.88 95 VAL A O 1
ATOM 724 N N . ASP A 1 96 ? -2.147 4.796 5.603 1.00 97.88 96 ASP A N 1
ATOM 725 C CA . ASP A 1 96 ? -3.610 4.900 5.657 1.00 97.88 96 ASP A CA 1
ATOM 726 C C . ASP A 1 96 ? -4.289 3.537 5.853 1.00 97.88 96 ASP A C 1
ATOM 728 O O . ASP A 1 96 ? -5.243 3.427 6.626 1.00 97.88 96 ASP A O 1
ATOM 732 N N . LEU A 1 97 ? -3.783 2.484 5.201 1.00 97.88 97 LEU A N 1
ATOM 733 C CA . LEU A 1 97 ? -4.279 1.113 5.362 1.00 97.88 97 LEU A CA 1
ATOM 734 C C . LEU A 1 97 ? -4.039 0.578 6.783 1.00 97.88 97 LEU A C 1
ATOM 736 O O . LEU A 1 97 ? -4.946 0.009 7.389 1.00 97.88 97 LEU A O 1
ATOM 740 N N . LEU A 1 98 ? -2.849 0.800 7.349 1.00 98.19 98 LEU A N 1
ATOM 741 C CA . LEU A 1 98 ? -2.534 0.433 8.733 1.00 98.19 98 LEU A CA 1
ATOM 742 C C . LEU A 1 98 ? -3.423 1.195 9.719 1.00 98.19 98 LEU A C 1
ATOM 744 O O . LEU A 1 98 ? -4.011 0.579 10.612 1.00 98.19 98 LEU A O 1
ATOM 748 N N . ALA A 1 99 ? -3.605 2.501 9.517 1.00 97.44 99 ALA A N 1
ATOM 749 C CA . ALA A 1 99 ? -4.501 3.314 10.333 1.00 97.44 99 ALA A CA 1
ATOM 750 C C . ALA A 1 99 ? -5.964 2.850 10.234 1.00 97.44 99 ALA A C 1
ATOM 752 O O . ALA A 1 99 ? -6.712 2.886 11.213 1.00 97.44 99 ALA A O 1
ATOM 753 N N . ALA A 1 100 ? -6.390 2.345 9.074 1.00 96.19 100 ALA A N 1
ATOM 754 C CA . ALA A 1 100 ? -7.721 1.771 8.903 1.00 96.19 100 ALA A CA 1
ATOM 755 C C . ALA A 1 100 ? -7.944 0.492 9.721 1.00 96.19 100 ALA A C 1
ATOM 757 O O . ALA A 1 100 ? -9.087 0.212 10.078 1.00 96.19 100 ALA A O 1
ATOM 758 N N . THR A 1 101 ? -6.872 -0.222 10.086 1.00 96.25 101 THR A N 1
ATOM 759 C CA . THR A 1 101 ? -6.937 -1.360 11.019 1.00 96.25 101 THR A CA 1
ATOM 760 C C . THR A 1 101 ? -7.079 -0.934 12.484 1.00 96.25 101 THR A C 1
ATOM 762 O O . THR A 1 101 ? -7.217 -1.795 13.346 1.00 96.25 101 THR A O 1
ATOM 765 N N . GLY A 1 102 ? -7.022 0.366 12.797 1.00 95.56 102 GLY A N 1
ATOM 766 C CA . GLY A 1 102 ? -7.056 0.896 14.166 1.00 95.56 102 GLY A CA 1
ATOM 767 C C . GLY A 1 102 ? -5.682 1.206 14.773 1.00 95.56 102 GLY A C 1
ATOM 768 O O . GLY A 1 102 ? -5.619 1.565 15.943 1.00 95.56 102 GLY A O 1
ATOM 769 N N . MET A 1 103 ? -4.596 1.080 14.004 1.00 97.31 103 MET A N 1
ATOM 770 C CA . MET A 1 103 ? -3.258 1.527 14.416 1.00 97.31 103 MET A CA 1
ATOM 771 C C . MET A 1 103 ? -3.188 3.061 14.449 1.00 97.31 103 MET A C 1
ATOM 773 O O . MET A 1 103 ? -3.831 3.724 13.633 1.00 97.31 103 MET A O 1
ATOM 777 N N . SER A 1 104 ? -2.404 3.645 15.355 1.00 97.25 104 SER A N 1
ATOM 778 C CA . SER A 1 104 ? -2.177 5.095 15.334 1.00 97.25 104 SER A CA 1
ATOM 779 C C . SER A 1 104 ? -1.286 5.514 14.157 1.00 97.25 104 SER A C 1
ATOM 781 O O . SER A 1 104 ? -0.451 4.744 13.683 1.00 97.25 104 SER A O 1
ATOM 783 N N . ASP A 1 105 ? -1.400 6.767 13.707 1.00 95.06 105 ASP A N 1
ATOM 784 C CA . ASP A 1 105 ? -0.552 7.291 12.623 1.00 95.06 105 ASP A CA 1
ATOM 785 C C . ASP A 1 105 ? 0.941 7.251 12.981 1.00 95.06 105 ASP A C 1
ATOM 787 O O . ASP A 1 105 ? 1.786 7.066 12.103 1.00 95.06 105 ASP A O 1
ATOM 791 N N . ALA A 1 106 ? 1.273 7.419 14.265 1.00 97.31 106 ALA A N 1
ATOM 792 C CA . ALA A 1 106 ? 2.644 7.357 14.758 1.00 97.31 106 ALA A CA 1
ATOM 793 C C . ALA A 1 106 ? 3.214 5.934 14.648 1.00 97.31 106 ALA A C 1
ATOM 795 O O . ALA A 1 106 ? 4.289 5.755 14.077 1.00 97.31 106 ALA A O 1
ATOM 796 N N . GLU A 1 107 ? 2.476 4.925 15.121 1.00 98.00 107 GLU A N 1
ATOM 797 C CA . GLU A 1 107 ? 2.865 3.512 15.003 1.00 98.00 107 GLU A CA 1
ATOM 798 C C . GLU A 1 107 ? 2.934 3.073 13.540 1.00 98.00 107 GLU A C 1
ATOM 800 O O . GLU A 1 107 ? 3.902 2.433 13.126 1.00 98.00 107 GLU A O 1
ATOM 805 N N . ALA A 1 108 ? 1.948 3.481 12.734 1.00 97.75 108 ALA A N 1
ATOM 806 C CA . ALA A 1 108 ? 1.911 3.173 11.316 1.00 97.75 108 ALA A CA 1
ATOM 807 C C . ALA A 1 108 ? 3.162 3.711 10.624 1.00 97.75 108 ALA A C 1
ATOM 809 O O . ALA A 1 108 ? 3.836 2.946 9.952 1.00 97.75 108 ALA A O 1
ATOM 810 N N . ARG A 1 109 ? 3.542 4.977 10.844 1.00 97.25 109 ARG A N 1
ATOM 811 C CA . ARG A 1 109 ? 4.775 5.561 10.282 1.00 97.25 109 ARG A CA 1
ATOM 812 C C . ARG A 1 109 ? 6.044 4.897 10.811 1.00 97.25 109 ARG A C 1
ATOM 814 O O . ARG A 1 109 ? 6.975 4.698 10.035 1.00 97.25 109 ARG A O 1
ATOM 821 N N . ALA A 1 110 ? 6.079 4.556 12.098 1.00 97.56 110 ALA A N 1
ATOM 822 C CA . ALA A 1 110 ? 7.220 3.891 12.725 1.00 97.56 110 ALA A CA 1
ATOM 823 C C . ALA A 1 110 ? 7.451 2.466 12.191 1.00 97.56 110 ALA A C 1
ATOM 825 O O . ALA A 1 110 ? 8.571 1.968 12.266 1.00 97.56 110 ALA A O 1
ATOM 826 N N . SER A 1 111 ? 6.423 1.827 11.621 1.00 97.44 111 SER A N 1
ATOM 827 C CA . SER A 1 111 ? 6.540 0.500 11.004 1.00 97.44 111 SER A CA 1
ATOM 828 C C . SER A 1 111 ? 7.289 0.484 9.664 1.00 97.44 111 SER A C 1
ATOM 830 O O . SER A 1 111 ? 7.681 -0.585 9.195 1.00 97.44 111 SER A O 1
ATOM 832 N N . LEU A 1 112 ? 7.501 1.648 9.035 1.00 97.81 112 LEU A N 1
ATOM 833 C CA . LEU A 1 112 ? 8.208 1.746 7.760 1.00 97.81 112 LEU A CA 1
ATOM 834 C C . LEU A 1 112 ? 9.714 1.990 7.970 1.00 97.81 112 LEU A C 1
ATOM 836 O O . LEU A 1 112 ? 10.099 2.733 8.876 1.00 97.81 112 LEU A O 1
ATOM 840 N N . PRO A 1 113 ? 10.581 1.477 7.075 1.00 96.31 113 PRO A N 1
ATOM 841 C CA . PRO A 1 113 ? 12.001 1.819 7.054 1.00 96.31 113 PRO A CA 1
ATOM 842 C C . PRO A 1 113 ? 12.233 3.332 6.950 1.00 96.31 113 PRO A C 1
ATOM 844 O O . PRO A 1 113 ? 11.486 4.028 6.255 1.00 96.31 113 PRO A O 1
ATOM 847 N N . ARG A 1 114 ? 13.290 3.845 7.590 1.00 93.00 114 ARG A N 1
ATOM 848 C CA . ARG A 1 114 ? 13.748 5.234 7.405 1.00 93.00 114 ARG A CA 1
ATOM 849 C C . ARG A 1 114 ? 14.429 5.371 6.038 1.00 93.00 114 ARG A C 1
ATOM 851 O O . ARG A 1 114 ? 15.245 4.518 5.705 1.00 93.00 114 ARG A O 1
ATOM 858 N N . LEU A 1 115 ? 14.081 6.412 5.275 1.00 87.94 115 LEU A N 1
ATOM 859 C CA . LEU A 1 115 ? 14.628 6.687 3.937 1.00 87.94 115 LEU A CA 1
ATOM 860 C C . LEU A 1 115 ? 15.572 7.883 3.938 1.00 87.94 115 LEU A C 1
ATOM 862 O O . LEU A 1 115 ? 15.218 8.868 4.623 1.00 87.94 115 LEU A O 1
#

Secondary structure (DSSP, 8-state):
-HHHHHHHHHHHHHHHHHHHHHHTT----HHHHHHHHHHHHHHHHHHHHSS-GGGHHHHHHHHHHHHTT--HHHH-TT--HHHHHHHHHHHHHHHHHHHHTT--HHHHHHTSPP-

Radius of gyration: 14.0 Å; chains: 1; bounding box: 38×20×37 Å